Protein AF-A0A1G6WIX4-F1 (afdb_monomer_lite)

Foldseek 3Di:
DDLLVLLVVLLVVLVVVLVCLVVVLVVPVVPDDDDPVNVVVVVLSVVVNVLSVVLNVVSVVCSVPPDPDDPSVVNVCSSCVSVVVVCVVVVVD

Secondary structure (DSSP, 8-state):
--HHHHHHHHHHHHHHHHHHHHHHHHHHHHHS---HHHHHHHHHHHHHHHHHHHHHHHHHHHHHS--SS--HHHHHHHHHHHHHHHHHHHH--

Radius of gyration: 15.7 Å; chains: 1; bounding box: 39×18×43 Å

Structure (mmCIF, N/CA/C/O backbone):
data_AF-A0A1G6WIX4-F1
#
_entry.id   AF-A0A1G6WIX4-F1
#
loop_
_atom_site.group_PDB
_atom_site.id
_atom_site.type_symbol
_atom_site.label_atom_id
_atom_site.label_alt_id
_atom_site.label_comp_id
_atom_site.label_asym_id
_atom_site.label_entity_id
_atom_site.label_seq_id
_atom_site.pdbx_PDB_ins_code
_atom_site.Cartn_x
_atom_site.Cartn_y
_atom_site.Cartn_z
_atom_site.occupancy
_atom_site.B_iso_or_equiv
_atom_site.auth_seq_id
_atom_site.auth_comp_id
_atom_site.auth_asym_id
_atom_site.auth_atom_id
_atom_site.pdbx_PDB_model_num
ATOM 1 N N . MET A 1 1 ? -3.502 7.611 23.216 1.00 57.50 1 MET A N 1
ATOM 2 C CA . MET A 1 1 ? -4.015 7.900 21.854 1.00 57.50 1 MET A CA 1
ATOM 3 C C . MET A 1 1 ? -5.283 7.081 21.637 1.00 57.50 1 MET A C 1
ATOM 5 O O . MET A 1 1 ? -5.246 5.893 21.907 1.00 57.50 1 MET A O 1
ATOM 9 N N . ASN A 1 2 ? -6.406 7.691 21.238 1.00 75.38 2 ASN A N 1
ATOM 10 C CA . ASN A 1 2 ? -7.665 6.954 21.040 1.00 75.38 2 ASN A CA 1
ATOM 11 C C . ASN A 1 2 ? -7.579 6.120 19.749 1.00 75.38 2 ASN A C 1
ATOM 13 O O . ASN A 1 2 ? -7.168 6.642 18.712 1.00 75.38 2 ASN A O 1
ATOM 17 N N . THR A 1 3 ? -7.968 4.852 19.794 1.00 72.56 3 THR A N 1
ATOM 18 C CA . THR A 1 3 ? -7.887 3.900 18.681 1.00 72.56 3 THR A CA 1
ATOM 19 C C . THR A 1 3 ? -8.499 4.419 17.380 1.00 72.56 3 THR A C 1
ATOM 21 O O . THR A 1 3 ? -7.911 4.277 16.308 1.00 72.56 3 THR A O 1
ATOM 24 N N . ALA A 1 4 ? -9.651 5.084 17.463 1.00 76.3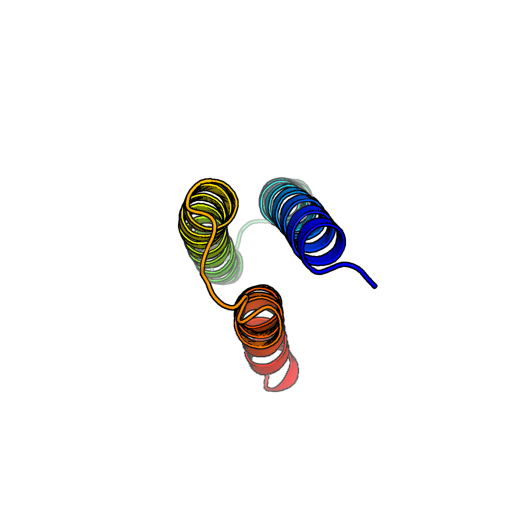1 4 ALA A N 1
ATOM 25 C CA . ALA A 1 4 ? -10.300 5.667 16.294 1.00 76.31 4 ALA A CA 1
ATOM 26 C C . ALA A 1 4 ? -9.427 6.735 15.605 1.00 76.31 4 ALA A C 1
ATOM 28 O O . ALA A 1 4 ? -9.447 6.855 14.382 1.00 76.31 4 ALA A O 1
ATOM 29 N N . LYS A 1 5 ? -8.622 7.488 16.370 1.00 79.81 5 LYS A N 1
ATOM 30 C CA . LYS A 1 5 ? -7.651 8.440 15.808 1.00 79.81 5 LYS A CA 1
ATOM 31 C C . LYS A 1 5 ? -6.497 7.706 15.123 1.00 79.81 5 LYS A C 1
ATOM 33 O O . LYS A 1 5 ? -6.114 8.105 14.032 1.00 79.81 5 LYS A O 1
ATOM 38 N N . ALA A 1 6 ? -5.996 6.617 15.710 1.00 81.56 6 ALA A N 1
ATOM 39 C CA . ALA A 1 6 ? -4.926 5.818 15.111 1.00 81.56 6 ALA A CA 1
ATOM 40 C C . ALA A 1 6 ? -5.345 5.207 13.762 1.00 81.56 6 ALA A C 1
ATOM 42 O O . ALA A 1 6 ? -4.609 5.310 12.789 1.00 81.56 6 ALA A O 1
ATOM 43 N N . LEU A 1 7 ? -6.557 4.651 13.669 1.00 82.12 7 LEU A N 1
ATOM 44 C CA . LEU A 1 7 ? -7.086 4.095 12.416 1.00 82.12 7 LEU A CA 1
ATOM 45 C C . LEU A 1 7 ? -7.261 5.159 11.323 1.00 82.12 7 LEU A C 1
ATOM 47 O O . LEU A 1 7 ? -6.926 4.901 10.171 1.00 82.12 7 LEU A O 1
ATOM 51 N N . LYS A 1 8 ? -7.719 6.367 11.680 1.00 83.12 8 LYS A N 1
ATOM 52 C CA . LYS A 1 8 ? -7.797 7.498 10.737 1.00 83.12 8 LYS A CA 1
ATOM 53 C C . LYS A 1 8 ? -6.422 7.923 10.228 1.00 83.12 8 LYS A C 1
ATOM 55 O O . LYS A 1 8 ? -6.276 8.202 9.046 1.00 83.12 8 LYS A O 1
ATOM 60 N N . VAL A 1 9 ? -5.418 7.951 11.103 1.00 86.19 9 VAL A N 1
ATOM 61 C CA . VAL A 1 9 ? -4.036 8.254 10.707 1.00 86.19 9 VAL A CA 1
ATOM 62 C C . VAL A 1 9 ? -3.505 7.185 9.752 1.00 86.19 9 VAL A C 1
ATOM 64 O O . VAL A 1 9 ? -2.956 7.535 8.714 1.00 86.19 9 VAL A O 1
ATOM 67 N N . ILE A 1 10 ? -3.727 5.898 10.044 1.00 85.88 10 ILE A N 1
ATOM 68 C CA . ILE A 1 10 ? -3.329 4.796 9.152 1.00 85.88 10 ILE A CA 1
ATOM 69 C C . ILE A 1 10 ? -4.005 4.941 7.785 1.00 85.88 10 ILE A C 1
ATOM 71 O O . ILE A 1 10 ? -3.326 4.818 6.776 1.00 85.88 10 ILE A O 1
ATOM 75 N N . LEU A 1 11 ? -5.299 5.276 7.743 1.00 86.12 11 LEU A N 1
ATOM 76 C CA . LEU A 1 11 ? -6.030 5.508 6.494 1.00 86.12 11 LEU A CA 1
ATOM 77 C C . LEU A 1 11 ? -5.394 6.626 5.655 1.00 86.12 11 LEU A C 1
ATOM 79 O O . LEU A 1 11 ? -5.172 6.448 4.461 1.00 86.12 11 LEU A O 1
ATOM 83 N N . ILE A 1 12 ? -5.059 7.758 6.283 1.00 89.31 12 ILE A N 1
ATOM 84 C CA . ILE A 1 12 ? -4.392 8.884 5.610 1.00 89.31 12 ILE A CA 1
ATOM 85 C C . ILE A 1 12 ? -3.024 8.453 5.067 1.00 89.31 12 ILE A C 1
ATOM 87 O O . ILE A 1 12 ? -2.707 8.745 3.916 1.00 89.31 12 ILE A O 1
ATOM 91 N N . ILE A 1 13 ? -2.234 7.729 5.865 1.00 88.38 13 ILE A N 1
ATOM 92 C CA . ILE A 1 13 ? -0.919 7.222 5.450 1.00 88.38 13 ILE A CA 1
ATOM 93 C C . ILE A 1 13 ? -1.057 6.279 4.250 1.00 88.38 13 ILE A C 1
ATOM 95 O O . ILE A 1 13 ? -0.326 6.439 3.278 1.00 88.38 13 ILE A O 1
ATOM 99 N N . THR A 1 14 ? -2.010 5.345 4.280 1.00 86.88 14 THR A N 1
ATOM 100 C CA . THR A 1 14 ? -2.285 4.428 3.164 1.00 86.88 14 THR A CA 1
ATOM 101 C C . THR A 1 14 ? -2.661 5.187 1.885 1.00 86.88 14 THR A C 1
ATOM 103 O O . THR A 1 14 ? -2.180 4.846 0.806 1.00 86.88 14 THR A O 1
ATOM 106 N N . CYS A 1 15 ? -3.465 6.252 1.980 1.00 88.12 15 CYS A N 1
ATOM 107 C CA . CYS A 1 15 ? -3.785 7.098 0.825 1.00 88.12 15 CYS A CA 1
ATOM 108 C C . CYS A 1 15 ? -2.549 7.822 0.268 1.00 88.12 15 CYS A C 1
ATOM 110 O O . CYS A 1 15 ? -2.358 7.859 -0.945 1.00 88.12 15 CYS A O 1
ATOM 112 N N . ILE A 1 16 ? -1.691 8.372 1.135 1.00 89.44 16 ILE A N 1
ATOM 113 C CA . ILE A 1 16 ? -0.437 9.022 0.718 1.00 89.44 16 ILE A CA 1
ATOM 114 C C . ILE A 1 16 ? 0.483 8.012 0.025 1.00 89.44 16 ILE A C 1
ATOM 116 O O . ILE A 1 16 ? 1.045 8.311 -1.025 1.00 89.44 16 ILE A O 1
ATOM 120 N N . GLN A 1 17 ? 0.603 6.805 0.575 1.00 85.31 17 GLN A N 1
ATOM 121 C CA . GLN A 1 17 ? 1.391 5.731 -0.022 1.00 85.31 17 GLN A CA 1
ATOM 122 C C . GLN A 1 17 ? 0.886 5.373 -1.423 1.00 85.31 17 GLN A C 1
ATOM 124 O O . GLN A 1 17 ? 1.692 5.296 -2.344 1.00 85.31 17 GLN A O 1
ATOM 129 N N . LEU A 1 18 ? -0.430 5.243 -1.623 1.00 86.31 18 LEU A N 1
ATOM 130 C CA . LEU A 1 18 ? -1.006 5.019 -2.954 1.00 86.31 18 LEU A CA 1
ATOM 131 C C . LEU A 1 18 ? -0.636 6.127 -3.947 1.00 86.31 18 LEU A C 1
ATOM 133 O O . LEU A 1 18 ? -0.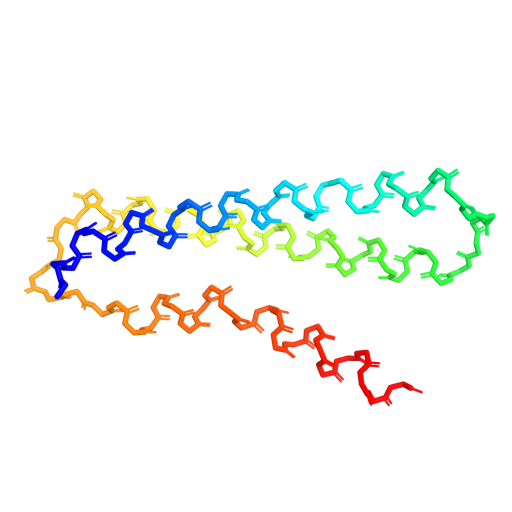256 5.821 -5.074 1.00 86.31 18 LEU A O 1
ATOM 137 N N . LEU A 1 19 ? -0.695 7.396 -3.536 1.00 87.88 19 LEU A N 1
ATOM 138 C CA . LEU A 1 19 ? -0.289 8.514 -4.394 1.00 87.88 19 LEU A CA 1
ATOM 139 C C . LEU A 1 19 ? 1.193 8.436 -4.775 1.00 87.88 19 LEU A C 1
ATOM 141 O O . LEU A 1 19 ? 1.532 8.671 -5.932 1.00 87.88 19 LEU A O 1
ATOM 145 N N . ILE A 1 20 ? 2.063 8.056 -3.836 1.00 84.69 20 ILE A N 1
ATOM 146 C CA . ILE A 1 20 ? 3.491 7.847 -4.105 1.00 84.69 20 ILE A CA 1
ATOM 147 C C . ILE A 1 20 ? 3.679 6.704 -5.108 1.00 84.69 20 ILE A C 1
ATOM 149 O O . ILE A 1 20 ? 4.399 6.876 -6.087 1.00 84.69 20 ILE A O 1
ATOM 153 N N . PHE A 1 21 ? 2.992 5.571 -4.930 1.00 81.75 21 PHE A N 1
ATOM 154 C CA . PHE A 1 21 ? 3.087 4.438 -5.858 1.00 81.75 21 PHE A CA 1
ATOM 155 C C . PHE A 1 21 ? 2.526 4.731 -7.253 1.00 81.75 21 PHE A C 1
ATOM 157 O O . PHE A 1 21 ? 2.918 4.054 -8.194 1.00 81.75 21 PHE A O 1
ATOM 164 N N . ILE A 1 22 ? 1.648 5.725 -7.409 1.00 82.62 22 ILE A N 1
ATOM 165 C CA . ILE A 1 22 ? 1.168 6.189 -8.720 1.00 82.62 22 ILE A CA 1
ATOM 166 C C . ILE A 1 22 ? 2.148 7.192 -9.340 1.00 82.62 22 ILE A C 1
ATOM 168 O O . ILE A 1 22 ? 2.444 7.115 -10.531 1.00 82.62 22 ILE A O 1
ATOM 172 N N . ALA A 1 23 ? 2.663 8.133 -8.546 1.00 83.94 23 ALA A N 1
ATOM 173 C CA . ALA A 1 23 ? 3.567 9.176 -9.023 1.00 83.94 23 ALA A CA 1
ATOM 174 C C . ALA A 1 23 ? 4.952 8.629 -9.401 1.00 83.94 23 ALA A C 1
ATOM 176 O O . ALA A 1 23 ? 5.575 9.116 -10.341 1.00 83.94 23 ALA A O 1
ATOM 177 N N . TRP A 1 24 ? 5.433 7.610 -8.688 1.00 77.81 24 TRP A N 1
ATOM 178 C CA . TRP A 1 24 ? 6.782 7.079 -8.860 1.00 77.81 24 TRP A CA 1
ATOM 179 C C . TRP A 1 24 ? 7.012 6.392 -10.217 1.00 77.81 24 TRP A C 1
ATOM 181 O O . TRP A 1 24 ? 8.001 6.721 -10.869 1.00 77.81 24 TRP A O 1
ATOM 191 N N . PRO A 1 25 ? 6.109 5.525 -10.722 1.00 73.06 25 PRO A N 1
ATOM 192 C CA . PRO A 1 25 ? 6.194 5.026 -12.089 1.00 73.06 25 PRO A CA 1
ATOM 193 C C . PRO A 1 25 ? 6.201 6.165 -13.107 1.00 73.06 25 PRO A C 1
ATOM 195 O O . PRO A 1 25 ? 7.057 6.176 -13.981 1.00 73.06 25 PRO A O 1
ATOM 198 N N . ILE A 1 26 ? 5.304 7.151 -12.974 1.00 79.69 26 ILE A N 1
ATOM 199 C CA . ILE A 1 26 ? 5.229 8.300 -13.895 1.00 79.69 26 ILE A CA 1
ATOM 200 C C . ILE A 1 26 ? 6.573 9.037 -13.949 1.00 79.69 26 ILE A C 1
ATOM 202 O O . ILE A 1 26 ? 7.041 9.371 -15.034 1.00 79.69 26 ILE A O 1
ATOM 206 N N . TYR A 1 27 ? 7.210 9.239 -12.793 1.00 80.00 27 TYR A N 1
ATOM 207 C CA . TYR A 1 27 ? 8.543 9.827 -12.711 1.00 80.00 27 TYR A CA 1
ATOM 208 C C . TYR A 1 27 ? 9.595 8.963 -13.423 1.00 80.00 27 TYR A C 1
ATOM 210 O O . TYR A 1 27 ? 10.237 9.463 -14.342 1.00 80.00 27 TYR A O 1
ATOM 218 N N . ILE A 1 28 ? 9.707 7.668 -13.094 1.00 74.25 28 ILE A N 1
ATOM 219 C CA . ILE A 1 28 ? 10.678 6.748 -13.721 1.00 74.25 28 ILE A CA 1
ATOM 220 C C . ILE A 1 28 ? 10.501 6.695 -15.246 1.00 74.25 28 ILE A C 1
ATOM 222 O O . ILE A 1 28 ? 11.473 6.841 -15.986 1.00 74.25 28 ILE A O 1
ATOM 226 N N . PHE A 1 29 ? 9.262 6.538 -15.727 1.00 71.94 29 PHE A N 1
ATOM 227 C CA . PHE A 1 29 ? 8.948 6.498 -17.160 1.00 71.94 29 PHE A CA 1
ATOM 228 C C . PHE A 1 29 ? 9.253 7.826 -17.872 1.00 71.94 29 PHE A C 1
ATOM 230 O O . PHE A 1 29 ? 9.439 7.828 -19.086 1.00 71.94 29 PHE A O 1
ATOM 237 N N . SER A 1 30 ? 9.299 8.946 -17.141 1.00 75.00 30 SER A N 1
ATOM 238 C CA . SER A 1 30 ? 9.649 10.260 -17.692 1.00 75.00 30 SER A CA 1
ATOM 239 C C . SER A 1 30 ? 11.155 10.541 -17.729 1.00 75.00 30 SER A C 1
ATOM 241 O O . SER A 1 30 ? 11.583 11.395 -18.504 1.00 75.00 30 SER A O 1
ATOM 243 N N . THR A 1 31 ? 11.958 9.847 -16.912 1.00 70.75 31 THR A N 1
ATOM 244 C CA . THR A 1 31 ? 13.389 10.143 -16.732 1.00 70.75 31 THR A CA 1
ATOM 245 C C . THR A 1 31 ? 14.339 9.117 -17.347 1.00 70.75 31 THR A C 1
ATOM 247 O O . THR A 1 31 ? 15.486 9.470 -17.611 1.00 70.75 31 THR A O 1
ATOM 250 N N . GLU A 1 32 ? 13.914 7.871 -17.587 1.00 64.62 32 GLU A N 1
ATOM 251 C CA . GLU A 1 32 ? 14.810 6.790 -18.029 1.00 64.62 32 GLU A CA 1
ATOM 252 C C . GLU A 1 32 ? 14.456 6.193 -19.404 1.00 64.62 32 GLU A C 1
ATOM 254 O O . GLU A 1 32 ? 13.292 5.965 -19.734 1.00 64.62 32 GLU A O 1
ATOM 259 N N . ASN A 1 33 ? 15.487 5.876 -20.205 1.00 62.62 33 ASN A N 1
ATOM 260 C CA . ASN A 1 33 ? 15.342 5.092 -21.437 1.00 62.62 33 ASN A CA 1
ATOM 261 C C . ASN A 1 33 ? 15.020 3.631 -21.077 1.00 62.62 33 ASN A C 1
ATOM 263 O O . ASN A 1 33 ? 15.833 2.922 -20.489 1.00 62.62 33 ASN A O 1
ATOM 267 N N . LEU A 1 34 ? 13.812 3.201 -21.435 1.00 63.53 34 LEU A N 1
ATOM 268 C CA . LEU A 1 34 ? 13.155 1.981 -20.962 1.00 63.53 34 LEU A CA 1
ATOM 269 C C . LEU A 1 34 ? 13.882 0.689 -21.379 1.00 63.53 34 LEU A C 1
ATOM 271 O O . LEU A 1 34 ? 13.710 0.195 -22.492 1.00 63.53 34 LEU A O 1
ATOM 275 N N . GLY A 1 35 ? 14.669 0.119 -20.462 1.00 64.81 35 GLY A N 1
ATOM 276 C CA . GLY A 1 35 ? 15.234 -1.232 -20.567 1.00 64.81 35 GLY A CA 1
ATOM 277 C C . GLY A 1 35 ? 14.405 -2.302 -19.836 1.00 64.81 35 GLY A C 1
ATOM 278 O O . GLY A 1 35 ? 13.416 -2.005 -19.168 1.00 64.81 35 GLY A O 1
ATOM 279 N N . LEU A 1 36 ? 14.845 -3.567 -19.907 1.00 60.81 36 LEU A N 1
ATOM 280 C CA . LEU A 1 36 ? 14.214 -4.728 -19.243 1.00 60.81 36 LEU A CA 1
ATOM 281 C C . LEU A 1 36 ? 14.007 -4.553 -17.723 1.00 60.81 36 LEU A C 1
ATOM 283 O O . LEU A 1 36 ? 13.031 -5.069 -17.182 1.00 60.81 36 LEU A O 1
ATOM 287 N N . GLY A 1 37 ? 14.866 -3.785 -17.043 1.00 64.31 37 GLY A N 1
ATOM 288 C CA . GLY A 1 37 ? 14.723 -3.481 -15.611 1.00 64.31 37 GLY A CA 1
ATOM 289 C C . GLY A 1 37 ? 13.460 -2.680 -15.267 1.00 64.31 37 GLY A C 1
ATOM 290 O O . GLY A 1 37 ? 12.881 -2.863 -14.197 1.00 64.31 37 GLY A O 1
ATOM 291 N N . VAL A 1 38 ? 12.953 -1.869 -16.202 1.00 66.06 38 VAL A N 1
ATOM 292 C CA . VAL A 1 38 ? 11.763 -1.035 -15.974 1.00 66.06 38 VAL A CA 1
ATOM 293 C C . VAL A 1 38 ? 10.481 -1.873 -15.926 1.00 66.06 38 VAL A C 1
ATOM 295 O O . VAL A 1 38 ? 9.553 -1.540 -15.191 1.00 66.06 38 VAL A O 1
ATOM 298 N N . PHE A 1 39 ? 10.440 -3.014 -16.625 1.00 68.31 39 PHE A N 1
ATOM 299 C CA . PHE A 1 39 ? 9.316 -3.953 -16.540 1.00 68.31 39 PHE A CA 1
ATOM 300 C C . PHE A 1 39 ? 9.225 -4.627 -15.166 1.00 68.31 39 PHE A C 1
ATOM 302 O O . PHE A 1 39 ? 8.129 -4.747 -14.616 1.00 68.31 39 PHE A O 1
ATOM 309 N N . GLY A 1 40 ? 10.364 -5.025 -14.589 1.00 73.00 40 GLY A N 1
ATOM 310 C CA . GLY A 1 40 ? 10.418 -5.612 -13.247 1.00 73.00 40 GLY A CA 1
ATOM 311 C C . GLY A 1 40 ? 9.974 -4.620 -12.172 1.00 73.00 40 GLY A C 1
ATOM 312 O O . GLY A 1 40 ? 9.110 -4.933 -11.352 1.00 73.00 40 GLY A O 1
ATOM 313 N N . ILE A 1 41 ? 10.486 -3.388 -12.237 1.00 74.94 41 ILE A N 1
ATOM 314 C CA . ILE A 1 41 ? 10.091 -2.303 -11.330 1.00 74.94 41 ILE A CA 1
ATOM 315 C C . ILE A 1 41 ? 8.597 -1.990 -11.496 1.00 74.94 41 ILE A C 1
ATOM 317 O O . ILE A 1 41 ? 7.864 -1.961 -10.510 1.00 74.94 41 ILE A O 1
ATOM 321 N N . GLY A 1 42 ? 8.104 -1.851 -12.730 1.00 75.00 42 GLY A N 1
ATOM 322 C CA . GLY A 1 42 ? 6.685 -1.612 -13.005 1.00 75.00 42 GLY A CA 1
ATOM 323 C C . GLY A 1 42 ? 5.764 -2.689 -12.418 1.00 75.00 42 GLY A C 1
ATOM 324 O O . GLY A 1 42 ? 4.736 -2.361 -11.824 1.00 75.00 42 GLY A O 1
ATOM 325 N N . PHE A 1 43 ? 6.152 -3.964 -12.508 1.00 80.12 43 PHE A N 1
ATOM 326 C CA . PHE A 1 43 ? 5.403 -5.072 -11.911 1.00 80.12 43 PHE A CA 1
ATOM 327 C C . PHE A 1 43 ? 5.362 -4.995 -10.377 1.00 80.12 43 PHE A C 1
ATOM 329 O O . PHE A 1 43 ? 4.294 -5.158 -9.778 1.00 80.12 43 PHE A O 1
ATOM 336 N N . ILE A 1 44 ? 6.492 -4.684 -9.733 1.00 80.44 44 ILE A N 1
ATOM 337 C CA . ILE A 1 44 ? 6.564 -4.492 -8.278 1.00 80.44 44 ILE A CA 1
ATOM 338 C C . ILE A 1 44 ? 5.637 -3.346 -7.854 1.00 80.44 44 ILE A C 1
ATOM 340 O O . ILE A 1 44 ? 4.788 -3.544 -6.984 1.00 80.44 44 ILE A O 1
ATOM 344 N N . PHE A 1 45 ? 5.716 -2.186 -8.511 1.00 80.50 45 PHE A N 1
ATOM 345 C CA . PHE A 1 45 ? 4.854 -1.038 -8.210 1.00 80.50 45 PHE A CA 1
ATOM 346 C C . PHE A 1 45 ? 3.366 -1.357 -8.399 1.00 80.50 45 PHE A C 1
ATOM 348 O O . PHE A 1 45 ? 2.557 -1.028 -7.530 1.00 80.50 45 PHE A O 1
ATOM 355 N N . ALA A 1 46 ? 2.999 -2.060 -9.473 1.00 83.12 46 ALA A N 1
ATOM 356 C CA . ALA A 1 46 ? 1.621 -2.485 -9.707 1.00 83.12 46 ALA A CA 1
ATOM 357 C C . ALA A 1 46 ? 1.113 -3.437 -8.608 1.00 83.12 46 ALA A C 1
ATOM 359 O O . ALA A 1 46 ? 0.006 -3.258 -8.095 1.00 83.12 46 ALA A O 1
ATOM 360 N N . SER A 1 47 ? 1.930 -4.412 -8.193 1.00 84.56 47 SER A N 1
ATOM 361 C CA . SER A 1 47 ? 1.571 -5.345 -7.116 1.00 84.56 47 SER A CA 1
ATOM 362 C C . SER A 1 47 ? 1.387 -4.641 -5.765 1.00 84.56 47 SER A C 1
ATOM 364 O O . SER A 1 47 ? 0.424 -4.924 -5.048 1.00 84.56 47 SER A O 1
ATOM 366 N N . LEU A 1 48 ? 2.240 -3.657 -5.452 1.00 85.12 48 LEU A N 1
ATOM 367 C CA . LEU A 1 48 ? 2.115 -2.811 -4.264 1.00 85.12 48 LEU A CA 1
ATOM 368 C C . LEU A 1 48 ? 0.831 -1.979 -4.315 1.00 85.12 48 LEU A C 1
ATOM 370 O O . LEU A 1 48 ? 0.106 -1.903 -3.324 1.00 85.12 48 LEU A O 1
ATOM 374 N N . MET A 1 49 ? 0.493 -1.416 -5.475 1.00 86.81 49 MET A N 1
ATOM 375 C CA . MET A 1 49 ? -0.754 -0.676 -5.660 1.00 86.81 49 MET A CA 1
ATOM 376 C C . MET A 1 49 ? -1.981 -1.550 -5.370 1.00 86.81 49 MET A C 1
ATOM 378 O O . MET A 1 49 ? -2.866 -1.141 -4.617 1.00 86.81 49 MET A O 1
ATOM 382 N N . ILE A 1 50 ? -2.015 -2.774 -5.908 1.00 89.38 50 ILE A N 1
ATOM 383 C CA . ILE A 1 50 ? -3.094 -3.739 -5.649 1.00 89.38 50 ILE A CA 1
ATOM 384 C C . ILE A 1 50 ? -3.167 -4.068 -4.156 1.00 89.38 50 ILE A C 1
ATOM 386 O O . ILE A 1 50 ? -4.259 -4.062 -3.583 1.00 89.38 50 ILE A O 1
ATOM 390 N N . TYR A 1 51 ? -2.021 -4.300 -3.509 1.00 90.31 51 TYR A N 1
ATOM 391 C CA . TYR A 1 51 ? -1.965 -4.552 -2.071 1.00 90.31 51 TYR A CA 1
ATOM 392 C C . TYR A 1 51 ? -2.607 -3.412 -1.276 1.00 90.31 51 TYR A C 1
ATOM 394 O O . TYR A 1 51 ? -3.500 -3.653 -0.460 1.00 90.31 51 TYR A O 1
ATOM 402 N N . TYR A 1 52 ? -2.194 -2.167 -1.527 1.00 88.19 52 TYR A N 1
ATOM 403 C CA . TYR A 1 52 ? -2.704 -1.019 -0.784 1.00 88.19 52 TYR A CA 1
ATOM 404 C C . TYR A 1 52 ? -4.175 -0.728 -1.082 1.00 88.19 52 TYR A C 1
ATOM 406 O O . TYR A 1 52 ? -4.886 -0.307 -0.174 1.00 88.19 52 TYR A O 1
ATOM 414 N N . LEU A 1 53 ? -4.672 -1.018 -2.289 1.00 89.75 53 LEU A N 1
ATOM 415 C CA . LEU A 1 53 ? -6.104 -0.946 -2.600 1.00 89.75 53 LEU A CA 1
ATOM 416 C C . LEU A 1 53 ? -6.913 -1.965 -1.786 1.00 89.75 53 LEU A C 1
ATOM 418 O O . LEU A 1 53 ? -7.905 -1.602 -1.149 1.00 89.75 53 LEU A O 1
ATOM 422 N N . VAL A 1 54 ? -6.478 -3.229 -1.749 1.00 90.25 54 VAL A N 1
ATOM 423 C CA . VAL A 1 54 ? -7.134 -4.278 -0.947 1.00 90.25 54 VAL A CA 1
ATOM 424 C C . VAL A 1 54 ? -7.070 -3.939 0.543 1.00 90.25 54 VAL A C 1
ATOM 426 O O . VAL A 1 54 ? -8.066 -4.074 1.263 1.00 90.25 54 VAL A O 1
ATOM 429 N N . TYR A 1 55 ? -5.921 -3.450 1.009 1.00 89.12 55 TYR A N 1
ATOM 430 C CA . TYR A 1 55 ? -5.728 -3.019 2.386 1.00 89.12 55 TYR A CA 1
ATOM 431 C C . TYR A 1 55 ? -6.634 -1.833 2.746 1.00 89.12 55 TYR A C 1
ATOM 433 O O . TYR A 1 55 ? -7.273 -1.865 3.799 1.00 89.12 55 TYR A O 1
ATOM 441 N N . LEU A 1 56 ? -6.772 -0.840 1.861 1.00 88.50 56 LEU A N 1
ATOM 442 C CA . LEU A 1 56 ? -7.661 0.308 2.041 1.00 88.50 56 LEU A CA 1
ATOM 443 C C . LEU A 1 56 ? -9.120 -0.139 2.190 1.00 88.50 56 LEU A C 1
ATOM 445 O O . LEU A 1 56 ? -9.784 0.257 3.145 1.00 88.50 56 LEU A O 1
ATOM 449 N N . VAL A 1 57 ? -9.608 -1.022 1.312 1.00 89.31 57 VAL A N 1
ATOM 450 C CA . VAL A 1 57 ? -10.971 -1.577 1.409 1.00 89.31 57 VAL A CA 1
ATOM 451 C C . VAL A 1 57 ? -11.163 -2.329 2.729 1.00 89.31 57 VAL A C 1
ATOM 453 O O . VAL A 1 57 ? -12.183 -2.155 3.401 1.00 89.31 57 VAL A O 1
ATOM 456 N N . SER A 1 58 ? -10.180 -3.140 3.134 1.00 87.38 58 SER A N 1
ATOM 457 C CA . SER A 1 58 ? -10.202 -3.858 4.414 1.00 87.38 58 SER A CA 1
ATOM 458 C C . SER A 1 58 ? -10.245 -2.903 5.610 1.00 87.38 58 SER A C 1
ATOM 460 O O . SER A 1 58 ? -10.981 -3.146 6.568 1.00 87.38 58 SER A O 1
ATOM 462 N N . LEU A 1 59 ? -9.477 -1.813 5.557 1.00 85.06 59 LEU A N 1
ATOM 463 C CA . LEU A 1 59 ? -9.381 -0.818 6.617 1.00 85.06 59 LEU A CA 1
ATOM 464 C C . LEU A 1 59 ? -10.663 0.011 6.736 1.00 85.06 59 LEU A C 1
ATOM 466 O O . LEU A 1 59 ? -11.158 0.186 7.847 1.00 85.06 59 LEU A O 1
ATOM 470 N N . THR A 1 60 ? -11.230 0.469 5.619 1.00 83.56 60 THR A N 1
ATOM 471 C CA . THR A 1 60 ? -12.483 1.237 5.598 1.00 83.56 60 THR A CA 1
ATOM 472 C C . THR A 1 60 ? -13.634 0.417 6.170 1.00 83.56 60 THR A C 1
ATOM 474 O O . THR A 1 60 ? -14.286 0.863 7.114 1.00 83.56 60 THR A O 1
ATOM 477 N N . ARG A 1 61 ? -13.805 -0.830 5.707 1.00 84.06 61 ARG A N 1
ATOM 478 C CA . ARG A 1 61 ? -14.821 -1.746 6.254 1.00 84.06 61 ARG A CA 1
ATOM 479 C C . ARG A 1 61 ? -14.636 -1.969 7.751 1.00 84.06 61 ARG A C 1
ATOM 481 O O . ARG A 1 61 ? -15.601 -1.941 8.498 1.00 84.06 61 ARG A O 1
ATOM 488 N N . TYR A 1 62 ? -13.394 -2.141 8.195 1.00 79.19 62 TYR A N 1
ATOM 489 C CA . TYR A 1 62 ? -13.067 -2.348 9.604 1.00 79.19 62 TYR A CA 1
ATOM 490 C C . TYR A 1 62 ? -13.362 -1.128 10.492 1.00 79.19 62 TYR A C 1
ATOM 492 O O . TYR A 1 62 ? -13.721 -1.292 11.656 1.00 79.19 62 TYR A O 1
ATOM 500 N N . ILE A 1 63 ? -13.204 0.091 9.968 1.00 79.06 63 ILE A N 1
ATOM 501 C CA . ILE A 1 63 ? -13.567 1.326 10.677 1.00 79.06 63 ILE A CA 1
ATOM 502 C C . ILE A 1 63 ? -15.093 1.441 10.815 1.00 79.06 63 ILE A C 1
ATOM 504 O O . ILE A 1 63 ? -15.574 1.871 11.864 1.00 79.06 63 ILE A O 1
ATOM 508 N N . GLU A 1 64 ? -15.844 1.054 9.780 1.00 79.12 64 GLU A N 1
ATOM 509 C CA . GLU A 1 64 ? -17.313 1.075 9.769 1.00 79.12 64 GLU A CA 1
ATOM 510 C C . GLU A 1 64 ? -17.915 0.011 10.696 1.00 79.12 64 GLU A C 1
ATOM 512 O O . GLU A 1 64 ? -18.810 0.301 11.494 1.00 79.12 64 GLU A O 1
ATOM 517 N N . THR A 1 65 ? -17.389 -1.215 10.661 1.00 72.25 65 THR A N 1
ATOM 518 C CA . THR A 1 65 ? -17.792 -2.297 11.561 1.00 72.25 65 THR A CA 1
ATOM 519 C C . THR A 1 65 ? -17.071 -2.145 12.897 1.00 72.25 65 THR A C 1
ATOM 521 O O . THR A 1 65 ? -16.045 -2.785 13.104 1.00 72.25 65 THR A O 1
ATOM 524 N N . LYS A 1 66 ? -17.572 -1.286 13.798 1.00 61.78 66 LYS A N 1
ATOM 525 C CA . LYS A 1 66 ?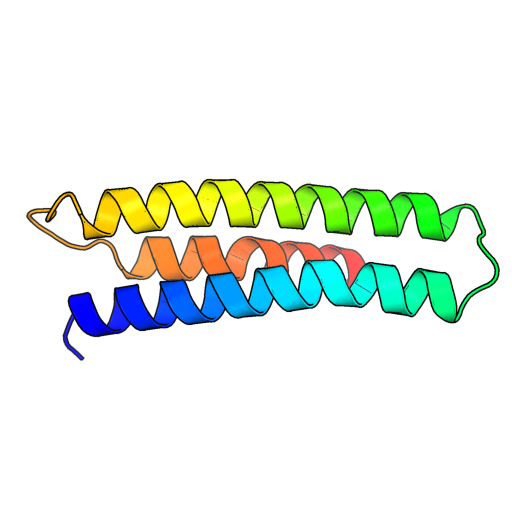 -17.042 -1.095 15.167 1.00 61.78 66 LYS A CA 1
ATOM 526 C C . LYS A 1 66 ? -16.699 -2.449 15.823 1.00 61.78 66 LYS A C 1
ATOM 528 O O . LYS A 1 66 ? -17.619 -3.137 16.269 1.00 61.78 66 LYS A O 1
ATOM 533 N N . PRO A 1 67 ? -15.419 -2.850 15.924 1.00 58.22 67 PRO A N 1
ATOM 534 C CA . PRO A 1 67 ? -15.072 -4.108 16.553 1.00 58.22 67 PRO A CA 1
ATOM 535 C C . PRO A 1 67 ? -14.960 -3.898 18.060 1.00 58.22 67 PRO A C 1
ATOM 537 O O . PRO A 1 67 ? -14.448 -2.879 18.525 1.00 58.22 67 PRO A O 1
ATOM 540 N N . ILE A 1 68 ? -15.410 -4.908 18.799 1.00 58.22 68 ILE A N 1
ATOM 541 C CA . ILE A 1 68 ? -15.383 -4.990 20.262 1.00 58.22 68 ILE A CA 1
ATOM 542 C C . ILE A 1 68 ? -13.961 -4.849 20.824 1.00 58.22 68 ILE A C 1
ATOM 544 O O . ILE A 1 68 ? -13.813 -4.389 21.944 1.00 58.22 68 ILE A O 1
ATOM 548 N N . GLU A 1 69 ? -12.913 -5.086 20.032 1.00 61.84 69 GLU A N 1
ATOM 549 C CA . GLU A 1 69 ? -11.543 -4.727 20.392 1.00 61.84 69 GLU A CA 1
ATOM 550 C C . GLU A 1 69 ? -10.710 -4.420 19.141 1.00 61.84 69 GLU A C 1
ATOM 552 O O . GLU A 1 69 ? -10.620 -5.240 18.220 1.00 61.84 69 GLU A O 1
ATOM 557 N N . PRO A 1 70 ? -10.076 -3.244 19.066 1.00 58.97 70 PRO A N 1
ATOM 558 C CA . PRO A 1 70 ? -9.354 -2.865 17.874 1.00 58.97 70 PRO A CA 1
ATOM 559 C C . PRO A 1 70 ? -7.909 -3.388 17.877 1.00 58.97 70 PRO A C 1
ATOM 561 O O . PRO A 1 70 ? -7.042 -2.854 18.565 1.00 58.97 70 PRO A O 1
ATOM 564 N N . LYS A 1 71 ? -7.603 -4.369 17.016 1.00 74.00 71 LYS A N 1
ATOM 565 C CA . LYS A 1 71 ? -6.232 -4.864 16.757 1.00 74.00 71 LYS A CA 1
ATOM 566 C C . LYS A 1 71 ? -5.396 -3.874 15.926 1.00 74.00 71 LYS A C 1
ATOM 568 O O . LYS A 1 71 ? -4.890 -4.216 14.856 1.00 74.00 71 LYS A O 1
ATOM 573 N N . VAL A 1 72 ? -5.243 -2.636 16.400 1.00 75.25 72 VAL A N 1
ATOM 574 C CA . VAL A 1 72 ? -4.532 -1.546 15.698 1.00 75.25 72 VAL A CA 1
ATOM 575 C C . VAL A 1 72 ? -3.108 -1.942 15.317 1.00 75.25 72 VAL A C 1
ATOM 577 O O . VAL A 1 72 ? -2.691 -1.664 14.198 1.00 75.25 72 VAL A O 1
ATOM 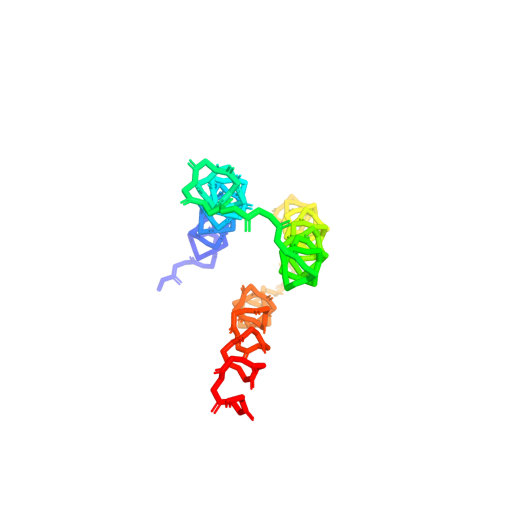580 N N . GLY A 1 73 ? -2.393 -2.646 16.201 1.00 77.38 73 GLY A N 1
ATOM 581 C CA . GLY A 1 73 ? -1.020 -3.091 15.942 1.00 77.38 73 GLY A CA 1
ATOM 582 C C . GLY A 1 73 ? -0.895 -3.952 14.682 1.00 77.38 73 GLY A C 1
ATOM 583 O O . GLY A 1 73 ? -0.013 -3.714 13.865 1.00 77.38 73 GLY A O 1
ATOM 584 N N . SER A 1 74 ? -1.837 -4.876 14.460 1.00 81.44 74 SER A N 1
ATOM 585 C CA . SER A 1 74 ? -1.847 -5.704 13.245 1.00 81.44 74 SER A CA 1
ATOM 586 C C . SER A 1 74 ? -2.058 -4.875 11.977 1.00 81.44 74 SER A C 1
ATOM 588 O O . SER A 1 74 ? -1.418 -5.118 10.963 1.00 81.44 74 SER A O 1
ATOM 590 N N . ARG A 1 75 ? -2.905 -3.841 12.039 1.00 83.62 75 ARG A N 1
ATOM 591 C CA . ARG A 1 75 ? -3.163 -2.946 10.906 1.00 83.62 75 ARG A CA 1
ATOM 592 C C . ARG A 1 75 ? -1.936 -2.101 10.582 1.00 83.62 75 ARG A C 1
ATOM 594 O O . ARG A 1 75 ? -1.540 -2.027 9.428 1.00 83.62 75 ARG A O 1
ATOM 601 N N . ILE A 1 76 ? -1.277 -1.549 11.598 1.00 81.19 76 ILE A N 1
ATOM 602 C CA . ILE A 1 76 ? 0.000 -0.848 11.412 1.00 81.19 76 ILE A CA 1
ATOM 603 C C . ILE A 1 76 ? 1.021 -1.778 10.747 1.00 81.19 76 ILE A C 1
ATOM 605 O O . ILE A 1 76 ? 1.635 -1.387 9.760 1.00 81.19 76 ILE A O 1
ATOM 609 N N . PHE A 1 77 ? 1.152 -3.014 11.235 1.00 85.00 77 PHE A N 1
ATOM 610 C CA . PHE A 1 77 ? 2.075 -3.992 10.665 1.00 85.00 77 PHE A CA 1
ATOM 611 C C . PHE A 1 77 ? 1.783 -4.272 9.186 1.00 85.00 77 PHE A C 1
ATOM 613 O O . PHE A 1 77 ? 2.680 -4.140 8.361 1.00 85.00 77 PHE A O 1
ATOM 620 N N . PHE A 1 78 ? 0.532 -4.573 8.827 1.00 85.12 78 PHE A N 1
ATOM 621 C CA . PHE A 1 78 ? 0.151 -4.809 7.430 1.00 85.12 78 PHE A CA 1
ATOM 622 C C . PHE A 1 78 ? 0.331 -3.567 6.545 1.00 85.12 78 PHE A C 1
ATOM 624 O O . PHE A 1 78 ? 0.689 -3.701 5.385 1.00 85.12 78 PHE A O 1
ATOM 631 N N . ASN A 1 79 ? 0.181 -2.354 7.077 1.00 85.81 79 ASN A N 1
ATOM 632 C CA . ASN A 1 79 ? 0.454 -1.139 6.306 1.00 85.81 79 ASN A CA 1
ATOM 633 C C . ASN A 1 79 ? 1.951 -0.942 5.993 1.00 85.81 79 ASN A C 1
ATOM 635 O O . ASN A 1 79 ? 2.297 -0.345 4.981 1.00 85.81 79 ASN A O 1
ATOM 639 N N . ILE A 1 80 ? 2.849 -1.402 6.870 1.00 84.12 80 ILE A N 1
ATOM 640 C CA . ILE A 1 80 ? 4.307 -1.223 6.721 1.00 84.12 80 ILE A CA 1
ATOM 641 C C . ILE A 1 80 ? 4.954 -2.438 6.034 1.00 84.12 80 ILE A C 1
ATOM 643 O O . ILE A 1 80 ? 6.008 -2.309 5.415 1.00 84.12 80 ILE A O 1
ATOM 647 N N . LEU A 1 81 ? 4.316 -3.611 6.084 1.00 86.81 81 LEU A N 1
ATOM 648 C CA . LEU A 1 81 ? 4.808 -4.863 5.504 1.00 86.81 81 LE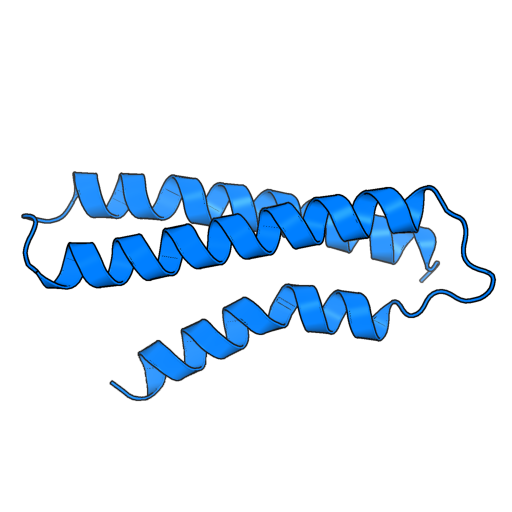U A CA 1
ATOM 649 C C . LEU A 1 81 ? 5.31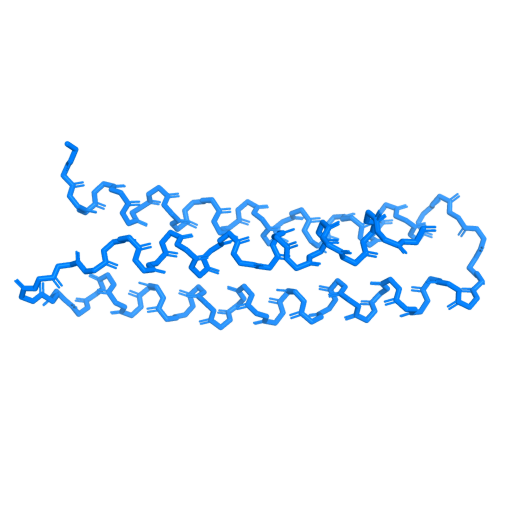1 -4.725 4.052 1.00 86.81 81 LEU A C 1
ATOM 651 O O . LEU A 1 81 ? 6.409 -5.207 3.779 1.00 86.81 81 LEU A O 1
ATOM 655 N N . PRO A 1 82 ? 4.608 -4.040 3.128 1.00 82.56 82 PRO A N 1
ATOM 656 C CA . PRO A 1 82 ? 5.082 -3.910 1.753 1.00 82.56 82 PRO A CA 1
ATOM 657 C C . PRO A 1 82 ? 6.343 -3.048 1.635 1.00 82.56 82 PRO A C 1
ATOM 659 O O . PRO A 1 82 ? 7.181 -3.315 0.782 1.00 82.56 82 PRO A O 1
ATOM 662 N N . ILE A 1 83 ? 6.512 -2.050 2.514 1.00 81.00 83 ILE A N 1
ATOM 663 C CA . ILE A 1 83 ? 7.733 -1.231 2.585 1.00 81.00 83 ILE A CA 1
ATOM 664 C C . ILE A 1 83 ? 8.909 -2.083 3.060 1.00 81.00 83 ILE A C 1
ATOM 666 O O . ILE A 1 83 ? 9.995 -1.978 2.504 1.00 81.00 83 ILE A O 1
ATOM 670 N N . ILE A 1 84 ? 8.693 -2.940 4.062 1.00 83.19 84 ILE A N 1
ATOM 671 C CA . ILE A 1 84 ? 9.730 -3.850 4.566 1.00 83.19 84 ILE A CA 1
ATOM 672 C C . ILE A 1 84 ? 10.146 -4.828 3.468 1.00 83.19 84 ILE A C 1
ATOM 674 O O . ILE A 1 84 ? 11.336 -4.998 3.231 1.00 83.19 84 ILE A O 1
ATOM 678 N N . ILE A 1 85 ? 9.182 -5.429 2.766 1.00 81.69 85 ILE A N 1
ATOM 679 C CA . ILE A 1 85 ? 9.459 -6.342 1.650 1.00 81.69 85 ILE A CA 1
ATOM 680 C C . ILE A 1 85 ? 10.236 -5.618 0.547 1.00 81.69 85 ILE A C 1
ATOM 682 O O . ILE A 1 85 ? 11.245 -6.135 0.083 1.00 81.69 85 ILE A O 1
ATOM 686 N N . TYR A 1 86 ? 9.819 -4.410 0.167 1.00 73.94 86 TYR A N 1
ATOM 687 C CA . TYR A 1 86 ? 10.528 -3.615 -0.835 1.00 73.94 86 TYR A CA 1
ATOM 688 C C . TYR A 1 86 ? 11.962 -3.285 -0.404 1.00 73.94 86 TYR A C 1
ATOM 690 O O . TYR A 1 86 ? 12.896 -3.476 -1.178 1.00 73.94 86 TYR A O 1
ATOM 698 N N . ALA A 1 87 ? 12.149 -2.842 0.842 1.00 75.31 87 ALA A N 1
ATOM 699 C CA . ALA A 1 87 ? 13.469 -2.554 1.391 1.00 75.31 87 ALA A CA 1
ATOM 700 C C . ALA A 1 87 ? 14.368 -3.798 1.383 1.00 75.31 87 ALA A C 1
ATOM 702 O O . ALA A 1 87 ? 15.535 -3.691 1.035 1.00 75.31 87 ALA A O 1
ATOM 703 N N . LEU A 1 88 ? 13.827 -4.975 1.711 1.00 77.69 88 LEU A N 1
ATOM 704 C CA . LEU A 1 88 ? 14.568 -6.237 1.652 1.00 77.69 88 LEU A CA 1
ATOM 705 C C . LEU A 1 88 ? 14.922 -6.650 0.219 1.00 77.69 88 LEU A C 1
ATOM 707 O O . LEU A 1 88 ? 15.988 -7.202 0.010 1.00 77.69 88 LEU A O 1
ATOM 711 N N . ILE A 1 89 ? 14.068 -6.388 -0.769 1.00 73.44 89 ILE A N 1
ATOM 712 C CA . ILE A 1 89 ? 14.391 -6.711 -2.166 1.00 73.44 89 ILE A CA 1
ATOM 713 C C . ILE A 1 89 ? 15.529 -5.811 -2.672 1.00 73.44 89 ILE A C 1
ATOM 715 O O . ILE A 1 89 ? 16.454 -6.307 -3.294 1.00 73.44 89 ILE A O 1
ATOM 719 N N . PHE A 1 90 ? 15.501 -4.514 -2.350 1.00 66.81 90 PHE A N 1
ATOM 720 C CA . PHE A 1 90 ? 16.491 -3.542 -2.837 1.00 66.81 90 PHE A CA 1
ATOM 721 C C . PHE A 1 90 ? 17.795 -3.462 -2.025 1.00 66.81 90 PHE A C 1
ATOM 723 O O . PHE A 1 90 ? 18.769 -2.916 -2.525 1.00 66.81 90 PHE A O 1
ATOM 730 N N . LEU A 1 91 ? 17.827 -3.930 -0.771 1.00 63.31 91 LEU A N 1
ATOM 731 C CA . LEU A 1 91 ? 19.047 -3.947 0.060 1.00 63.31 91 LEU A CA 1
ATOM 732 C C . LEU A 1 91 ? 19.918 -5.193 -0.157 1.00 63.31 91 LEU A C 1
ATOM 734 O O . LEU A 1 91 ? 21.034 -5.236 0.357 1.00 63.31 91 LEU A O 1
ATOM 738 N N . PHE A 1 92 ? 19.389 -6.214 -0.831 1.00 55.72 92 PHE A N 1
ATOM 739 C CA . PHE A 1 92 ? 20.080 -7.482 -1.087 1.00 55.72 92 PHE A CA 1
ATOM 740 C C . PHE A 1 92 ? 20.462 -7.683 -2.567 1.00 55.72 92 PHE A C 1
ATOM 742 O O . PHE A 1 92 ? 20.991 -8.745 -2.896 1.00 55.72 92 PHE A O 1
ATOM 749 N N . ASP A 1 93 ? 20.231 -6.672 -3.411 1.00 45.47 93 ASP A N 1
ATOM 750 C CA . ASP A 1 93 ? 20.862 -6.483 -4.731 1.00 45.47 93 ASP A CA 1
ATOM 751 C C . ASP A 1 93 ? 22.092 -5.566 -4.592 1.00 45.47 93 ASP A C 1
ATOM 753 O O . ASP A 1 93 ? 23.103 -5.811 -5.292 1.00 45.47 93 ASP A O 1
#

pLDDT: mean 77.91, std 9.74, range [45.47, 90.31]

Sequence (93 aa):
MNTAKALKVILIITCIQLLIFIAWPIYIFSTENLGLGVFGIGFIFASLMIYYLVYLVSLTRYIETKPIEPKVGSRIFFNILPIIIYALIFLFD

Organism: NCBI:txid1391627